Protein AF-A0A926H0R9-F1 (afdb_monomer)

Solvent-accessible surface area (backbone atoms only — not comparable to full-atom values): 8077 Å² total; per-residue (Å²): 87,45,56,57,83,45,31,26,86,62,69,75,45,64,65,56,35,30,37,60,72,101,49,83,38,81,50,72,67,49,58,59,34,52,17,66,52,73,52,69,98,63,92,83,74,72,70,84,86,79,81,91,65,64,63,45,54,41,79,36,50,56,42,78,32,45,30,25,45,71,46,99,51,63,39,49,42,83,59,31,31,37,27,66,88,84,55,78,30,46,49,70,54,28,34,75,69,56,45,30,53,87,63,31,33,33,73,50,99,94,44,78,42,83,50,81,62,52,40,44,53,94,42,42,32,40,38,38,21,71,40,62,66,34,28,44,36,42,57,63,127

Sequence (141 aa):
MSPSRIFADDFGYVPNVYRFALGYQSTSELASGEGYWVEFPVDGFADIYGANIAVASKELSAGWNLIGNPFDVDLPVNLITFSDGIVTKTYSEAVVAGWIGPDLFGYQPSGYISESSALAVWNGYWLESFSAGITIEYVRP

Mean predicted aligned error: 3.15 Å

Nearest PDB structures (foldseek):
  3mgu-assembly1_A-2  TM=2.121E-01  e=7.025E+00  Saccharomyces cerevisiae

pLDDT: mean 94.48, std 4.02, range [80.75, 98.62]

Secondary structure (DSSP, 8-state):
--THHHHHHHHSSPPEEEEESSSEEE-S---TTB--EEE-SS-----------SEEEEEEPSEEEEEE--SSS-EEGGG-EEE-SS-EEEHHHHHHTTSEEEEEEEEETTEEEEE-SEE-TT-EEEEEESSTTEEEEEE--

Radius of gyration: 15.24 Å; Cα contacts (8 Å, |Δi|>4): 304; chains: 1; bounding box: 40×28×40 Å

Foldseek 3Di:
DFQCVWPCVFPVDRWFKWFDDVHTDTDRDDFAFAAIDTDDPDDDDIDDDDDADFKGKDWDDAFKGKTAHRGPAWAFQQQKWKDLPPDIGGLVVCCVVQQWPNFKWWADPVGIDTDHTTRGHPTIIMIHGNHGSMMIMGGDD

Structure (mmCIF, N/CA/C/O backbone):
data_AF-A0A926H0R9-F1
#
_entry.id   AF-A0A926H0R9-F1
#
loop_
_atom_site.group_PDB
_atom_site.id
_atom_site.type_symbol
_atom_site.label_atom_id
_atom_site.label_alt_id
_atom_site.label_comp_id
_atom_site.label_asym_id
_atom_site.label_entity_id
_atom_site.label_seq_id
_atom_site.pdbx_PDB_ins_code
_atom_site.Cartn_x
_atom_site.Cartn_y
_atom_site.Cartn_z
_atom_site.occupancy
_atom_site.B_iso_or_equiv
_atom_site.auth_seq_id
_atom_site.auth_comp_id
_atom_site.auth_asym_id
_atom_site.auth_atom_id
_atom_site.pdbx_PDB_model_num
ATOM 1 N N . MET A 1 1 ? -1.946 -9.952 -11.031 1.00 86.25 1 MET A N 1
ATOM 2 C CA . MET A 1 1 ? -1.122 -9.775 -12.256 1.00 86.25 1 MET A CA 1
ATOM 3 C C . MET A 1 1 ? 0.240 -10.421 -12.017 1.00 86.25 1 MET A C 1
ATOM 5 O O . MET A 1 1 ? 0.636 -10.461 -10.866 1.00 86.25 1 MET A O 1
ATOM 9 N N . SER A 1 2 ? 0.942 -10.971 -13.013 1.00 91.06 2 SER A N 1
ATOM 10 C CA . SER A 1 2 ? 2.294 -11.522 -12.786 1.00 91.06 2 SER A CA 1
ATOM 11 C C . SER A 1 2 ? 3.375 -10.466 -13.062 1.00 91.06 2 SER A C 1
ATOM 13 O O . SER A 1 2 ? 3.204 -9.699 -14.011 1.00 91.06 2 SER A O 1
ATOM 15 N N . PRO A 1 3 ? 4.508 -10.445 -12.329 1.00 90.62 3 PRO A N 1
ATOM 16 C CA . PRO A 1 3 ? 5.639 -9.559 -12.626 1.00 90.62 3 PRO A CA 1
ATOM 17 C C . PRO A 1 3 ? 6.157 -9.694 -14.063 1.00 90.62 3 PRO A C 1
ATOM 19 O O . PRO A 1 3 ? 6.538 -8.713 -14.689 1.00 90.62 3 PRO A O 1
ATOM 22 N N . SER A 1 4 ? 6.101 -10.901 -14.635 1.00 90.00 4 SER A N 1
ATOM 23 C CA . SER A 1 4 ? 6.501 -11.142 -16.026 1.00 90.00 4 SER A CA 1
ATOM 24 C C . SER A 1 4 ? 5.683 -10.365 -17.056 1.00 90.00 4 SER A C 1
ATOM 26 O O . SER A 1 4 ? 6.191 -10.080 -18.129 1.00 90.00 4 SER A O 1
ATOM 28 N N . ARG A 1 5 ? 4.427 -10.019 -16.751 1.00 87.50 5 ARG A N 1
ATOM 29 C CA . ARG A 1 5 ? 3.576 -9.224 -17.646 1.00 87.50 5 ARG A CA 1
ATOM 30 C C . ARG A 1 5 ? 3.865 -7.726 -17.596 1.00 87.50 5 ARG A C 1
ATOM 32 O O . ARG A 1 5 ? 3.261 -7.004 -18.376 1.00 87.50 5 ARG A O 1
ATOM 39 N N . ILE A 1 6 ? 4.678 -7.298 -16.636 1.00 86.56 6 ILE A N 1
ATOM 40 C CA . ILE A 1 6 ? 5.002 -5.896 -16.389 1.00 86.56 6 ILE A CA 1
ATOM 41 C C . ILE A 1 6 ? 6.445 -5.591 -16.782 1.00 86.56 6 ILE A C 1
ATOM 43 O O . ILE A 1 6 ? 6.712 -4.520 -17.287 1.00 86.56 6 ILE A O 1
ATOM 47 N N . PHE A 1 7 ? 7.378 -6.497 -16.478 1.00 90.00 7 PHE A N 1
ATOM 48 C CA . PHE A 1 7 ? 8.806 -6.184 -16.562 1.00 90.00 7 PHE A CA 1
ATOM 49 C C . PHE A 1 7 ? 9.545 -6.942 -17.671 1.00 90.00 7 PHE A C 1
ATOM 51 O O . PHE A 1 7 ? 10.654 -6.561 -18.036 1.00 90.00 7 PHE A O 1
ATOM 58 N N . ALA A 1 8 ? 9.004 -8.061 -18.168 1.00 88.62 8 ALA A N 1
ATOM 59 C CA . ALA A 1 8 ? 9.782 -8.950 -19.035 1.00 88.62 8 ALA A CA 1
ATOM 60 C C . ALA A 1 8 ? 9.991 -8.392 -20.448 1.00 88.62 8 ALA A C 1
ATOM 62 O O . ALA A 1 8 ? 11.008 -8.695 -21.070 1.00 88.62 8 ALA A O 1
ATOM 63 N N . ASP A 1 9 ? 9.038 -7.616 -20.956 1.00 88.94 9 ASP A N 1
ATOM 64 C CA . ASP A 1 9 ? 9.123 -6.915 -22.236 1.00 88.94 9 ASP A CA 1
ATOM 65 C C . ASP A 1 9 ? 10.109 -5.744 -22.198 1.00 88.94 9 ASP A C 1
ATOM 67 O O . ASP A 1 9 ? 10.831 -5.547 -23.175 1.00 88.94 9 ASP A O 1
ATOM 71 N N . ASP A 1 10 ? 10.215 -5.055 -21.062 1.00 89.56 10 ASP A N 1
ATOM 72 C CA . ASP A 1 10 ? 11.127 -3.919 -20.894 1.00 89.56 10 ASP A CA 1
ATOM 73 C C . ASP A 1 10 ? 12.574 -4.343 -20.604 1.00 89.56 10 ASP A C 1
ATOM 75 O O . ASP A 1 10 ? 13.526 -3.828 -21.195 1.00 89.56 10 ASP A O 1
ATOM 79 N N . PHE A 1 11 ? 12.766 -5.315 -19.707 1.00 88.94 11 PHE A N 1
ATOM 80 C CA . PHE A 1 11 ? 14.097 -5.700 -19.224 1.00 88.94 11 PHE A CA 1
ATOM 81 C C . PHE A 1 11 ? 14.665 -6.963 -19.883 1.00 88.94 11 PHE A C 1
ATOM 83 O O . PHE A 1 11 ? 15.847 -7.272 -19.715 1.00 88.94 11 PHE A O 1
ATOM 90 N N . GLY A 1 12 ? 13.844 -7.739 -20.596 1.00 89.19 12 GLY A N 1
ATOM 91 C CA . GLY A 1 12 ? 14.234 -9.048 -21.132 1.00 89.19 12 GLY A CA 1
ATOM 92 C C . GLY A 1 12 ? 14.396 -10.146 -20.068 1.00 89.19 12 GLY A C 1
ATOM 93 O O . GLY A 1 12 ? 14.823 -11.256 -20.390 1.00 89.19 12 GLY A O 1
ATOM 94 N N . TYR A 1 13 ? 14.060 -9.862 -18.805 1.00 90.75 13 TYR A N 1
ATOM 95 C CA . TYR A 1 13 ? 14.000 -10.815 -17.693 1.00 90.75 13 TYR A CA 1
ATOM 96 C C . TYR A 1 13 ? 12.919 -10.399 -16.684 1.00 90.75 13 TYR A C 1
ATOM 98 O O . TYR A 1 13 ? 12.392 -9.292 -16.734 1.00 90.75 13 TYR A O 1
ATOM 106 N N . VAL A 1 14 ? 12.579 -11.298 -15.756 1.00 91.25 14 VAL A N 1
ATOM 107 C CA . VAL A 1 14 ? 11.630 -11.010 -14.670 1.00 91.25 14 VAL A CA 1
ATOM 108 C C . VAL A 1 14 ? 12.422 -10.672 -13.403 1.00 91.25 14 VAL A C 1
ATOM 110 O O . VAL A 1 14 ? 13.194 -11.527 -12.964 1.00 91.25 14 VAL A O 1
ATOM 113 N N . PRO A 1 15 ? 12.271 -9.471 -12.815 1.00 92.31 15 PRO A N 1
ATOM 114 C CA . PRO A 1 15 ? 12.966 -9.109 -11.585 1.00 92.31 15 PRO A CA 1
ATOM 115 C C . PRO A 1 15 ? 12.446 -9.925 -10.398 1.00 92.31 15 PRO A C 1
ATOM 117 O O . PRO A 1 15 ? 11.325 -10.448 -10.416 1.00 92.31 15 PRO A O 1
ATOM 120 N N . ASN A 1 16 ? 13.251 -10.004 -9.337 1.00 93.50 16 ASN A N 1
ATOM 121 C CA . ASN A 1 16 ? 12.793 -10.603 -8.090 1.00 93.50 16 ASN A CA 1
ATOM 122 C C . ASN A 1 16 ? 11.806 -9.647 -7.417 1.00 93.50 16 ASN A C 1
ATOM 124 O O . ASN A 1 16 ? 12.115 -8.476 -7.193 1.00 93.50 16 ASN A O 1
ATOM 128 N N . VAL A 1 17 ? 10.629 -10.161 -7.069 1.00 96.00 17 VAL A N 1
ATOM 129 C CA . VAL A 1 17 ? 9.583 -9.407 -6.377 1.00 96.00 17 VAL A CA 1
ATOM 130 C C . VAL A 1 17 ? 9.328 -10.036 -5.019 1.00 96.00 17 VAL A C 1
ATOM 132 O O . VAL A 1 17 ? 9.155 -11.254 -4.910 1.00 96.00 17 VAL A O 1
ATOM 135 N N . TYR A 1 18 ? 9.260 -9.193 -3.994 1.00 97.25 18 TYR A N 1
ATOM 1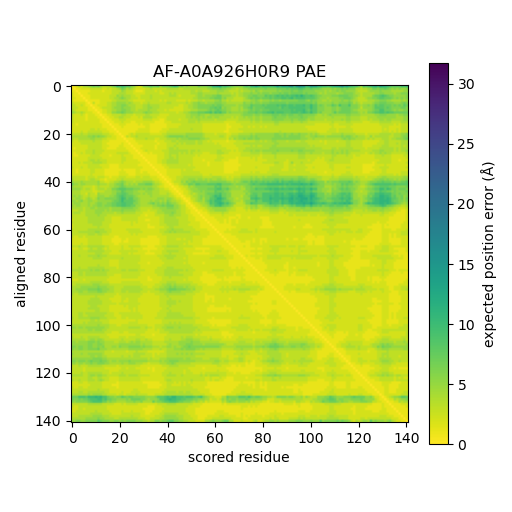36 C CA . TYR A 1 18 ? 9.034 -9.599 -2.618 1.00 97.25 18 TYR A CA 1
ATOM 137 C C . TYR A 1 18 ? 7.833 -8.864 -2.031 1.00 97.25 18 TYR A C 1
ATOM 139 O O . TYR A 1 18 ? 7.784 -7.635 -2.018 1.00 97.25 18 TYR A O 1
ATOM 147 N N . ARG A 1 19 ? 6.879 -9.630 -1.501 1.00 96.62 19 ARG A N 1
ATOM 148 C CA . ARG A 1 19 ? 5.809 -9.116 -0.634 1.00 96.62 19 ARG A CA 1
ATOM 149 C C . ARG A 1 19 ? 6.223 -9.232 0.827 1.00 96.62 19 ARG A C 1
ATOM 151 O O . ARG A 1 19 ? 7.118 -10.020 1.153 1.00 96.62 19 ARG A O 1
ATOM 158 N N . PHE A 1 20 ? 5.526 -8.530 1.713 1.00 96.31 20 PHE A N 1
ATOM 159 C CA . PHE A 1 20 ? 5.689 -8.724 3.149 1.00 96.31 20 PHE A CA 1
ATOM 160 C C . PHE A 1 20 ? 4.506 -9.478 3.758 1.00 96.31 20 PHE A C 1
ATOM 162 O O . PHE A 1 20 ? 3.377 -9.006 3.734 1.00 96.31 20 PHE A O 1
ATOM 169 N N . ALA A 1 21 ? 4.780 -10.641 4.345 1.00 92.44 21 ALA A N 1
ATOM 170 C CA . ALA A 1 21 ? 3.806 -11.440 5.082 1.00 92.44 21 ALA A CA 1
ATOM 171 C C . ALA A 1 21 ? 4.522 -12.145 6.242 1.00 92.44 21 ALA A C 1
ATOM 173 O O . ALA A 1 21 ? 5.006 -13.269 6.093 1.00 92.44 21 ALA A O 1
ATOM 174 N N . LEU A 1 22 ? 4.638 -11.447 7.381 1.00 88.62 22 LEU A N 1
ATOM 175 C CA . LEU A 1 22 ? 5.459 -11.861 8.533 1.00 88.62 22 LEU A CA 1
ATOM 176 C C . LEU A 1 22 ? 6.937 -12.093 8.160 1.00 88.62 22 LEU A C 1
ATOM 178 O O . LEU A 1 22 ? 7.594 -13.004 8.661 1.00 88.62 22 LEU A O 1
ATOM 182 N N . GLY A 1 23 ? 7.447 -11.267 7.246 1.00 93.31 23 GLY A N 1
ATOM 183 C CA . GLY A 1 23 ? 8.757 -11.415 6.619 1.00 93.31 23 GLY A CA 1
ATOM 184 C C . GLY A 1 23 ? 8.673 -11.282 5.101 1.00 93.31 23 GLY A C 1
ATOM 185 O O . GLY A 1 23 ? 7.587 -11.319 4.517 1.00 93.31 23 GLY A O 1
ATOM 186 N N . TYR A 1 24 ? 9.826 -11.116 4.455 1.00 96.31 24 TYR A N 1
ATOM 187 C CA . TYR A 1 24 ? 9.884 -11.033 2.999 1.00 96.31 24 TYR A CA 1
ATOM 188 C C . TYR A 1 24 ? 9.710 -12.405 2.365 1.00 96.31 24 TYR A C 1
ATOM 190 O O . TYR A 1 24 ? 10.409 -13.360 2.700 1.00 96.31 24 TYR A O 1
ATOM 198 N N . GLN A 1 25 ? 8.775 -12.481 1.426 1.00 96.56 25 GLN A N 1
ATOM 199 C CA . GLN A 1 25 ? 8.494 -13.682 0.656 1.00 96.56 25 GLN A CA 1
ATOM 200 C C . GLN A 1 25 ? 8.563 -13.345 -0.824 1.00 96.56 25 GLN A C 1
ATOM 202 O O . GLN A 1 25 ? 7.931 -12.384 -1.267 1.00 96.56 25 GLN A O 1
ATOM 207 N N . SER A 1 26 ? 9.297 -14.155 -1.589 1.00 96.38 26 SER A N 1
ATOM 208 C CA . SER A 1 26 ? 9.244 -14.066 -3.047 1.00 96.38 26 SER A CA 1
ATOM 209 C C . SER A 1 26 ? 7.821 -14.351 -3.527 1.00 96.38 26 SER A C 1
ATOM 211 O O . SER A 1 26 ? 7.137 -15.229 -2.994 1.00 96.38 26 SER A O 1
ATOM 213 N N . THR A 1 27 ? 7.367 -13.593 -4.517 1.00 95.75 27 THR A N 1
ATOM 214 C CA . THR A 1 27 ? 6.039 -13.739 -5.110 1.00 95.75 27 THR A CA 1
ATOM 215 C C . THR A 1 27 ? 6.118 -13.630 -6.625 1.00 95.75 27 THR A C 1
ATOM 217 O O . THR A 1 27 ? 6.914 -12.875 -7.177 1.00 95.75 27 THR A O 1
ATOM 220 N N . SER A 1 28 ? 5.258 -14.384 -7.304 1.00 93.81 28 SER A N 1
ATOM 221 C CA . SER A 1 28 ? 5.025 -14.272 -8.750 1.00 93.81 28 SER A CA 1
ATOM 222 C C . SER A 1 28 ? 3.669 -13.630 -9.062 1.00 93.81 28 SER A C 1
ATOM 224 O O .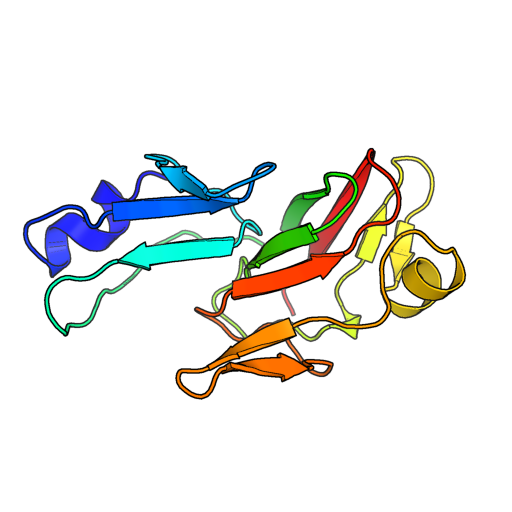 SER A 1 28 ? 3.229 -13.613 -10.212 1.00 93.81 28 SER A O 1
ATOM 226 N N . GLU A 1 29 ? 3.027 -13.062 -8.040 1.00 93.12 29 GLU A N 1
ATOM 227 C CA . GLU A 1 29 ? 1.718 -12.428 -8.114 1.00 93.12 29 GLU A CA 1
ATOM 228 C C . GLU A 1 29 ? 1.739 -11.037 -7.480 1.00 93.12 29 GLU A C 1
ATOM 230 O O . GLU A 1 29 ? 2.289 -10.823 -6.395 1.00 93.12 29 GLU A O 1
ATOM 235 N N . LEU A 1 30 ? 1.094 -10.115 -8.187 1.00 92.25 30 LEU A N 1
ATOM 236 C CA . LEU A 1 30 ? 0.87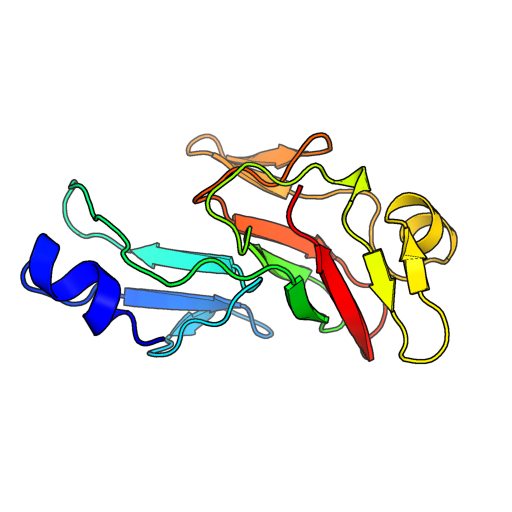0 -8.722 -7.840 1.00 92.25 30 LEU A CA 1
ATOM 237 C C . LEU A 1 30 ? -0.631 -8.478 -7.670 1.00 92.25 30 LEU A C 1
ATOM 239 O O . LEU A 1 30 ? -1.424 -8.825 -8.559 1.00 92.25 30 LEU A O 1
ATOM 243 N N . ALA A 1 31 ? -1.001 -7.865 -6.555 1.00 93.44 31 ALA A N 1
ATOM 244 C CA . ALA A 1 31 ? -2.353 -7.501 -6.170 1.00 93.44 31 ALA A CA 1
ATO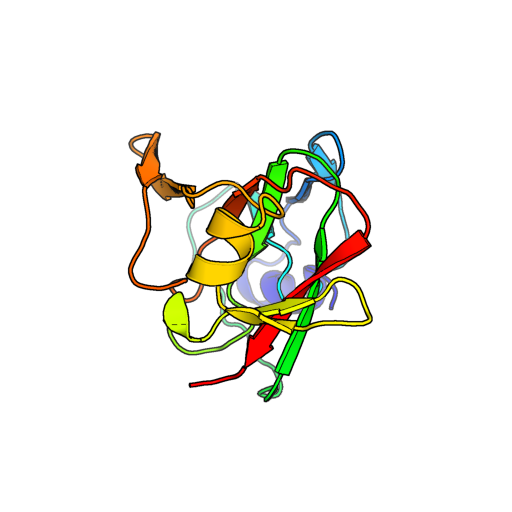M 245 C C . ALA A 1 31 ? -2.445 -5.980 -5.988 1.00 93.44 31 ALA A C 1
ATOM 247 O O . ALA A 1 31 ? -1.506 -5.341 -5.519 1.00 93.44 31 ALA A O 1
ATOM 248 N N . SER A 1 32 ? -3.577 -5.395 -6.376 1.00 93.38 32 SER A N 1
ATOM 249 C CA . SER A 1 32 ? -3.828 -3.964 -6.193 1.00 93.38 32 SER A CA 1
ATOM 250 C C . SER A 1 32 ? -3.843 -3.606 -4.704 1.00 93.38 32 SER A C 1
ATOM 252 O O . SER A 1 32 ? -4.467 -4.305 -3.913 1.00 93.38 32 SER A O 1
ATOM 254 N N . GLY A 1 33 ? -3.172 -2.515 -4.329 1.00 95.06 33 GLY A N 1
ATOM 255 C CA . GLY A 1 33 ? -3.096 -2.034 -2.943 1.00 95.06 33 GLY A CA 1
ATOM 256 C C . GLY A 1 33 ? -2.017 -2.714 -2.088 1.00 95.06 33 GLY A C 1
ATOM 257 O O . GLY A 1 33 ? -1.667 -2.208 -1.024 1.00 95.06 33 GLY A O 1
ATOM 258 N N . GLU A 1 34 ? -1.437 -3.823 -2.550 1.00 96.38 34 GLU A N 1
ATOM 259 C CA . GLU A 1 34 ? -0.259 -4.433 -1.928 1.00 96.38 34 GLU A CA 1
ATOM 260 C C . GLU A 1 34 ? 1.007 -3.669 -2.342 1.00 96.38 34 GLU A C 1
ATOM 262 O O . GLU A 1 34 ? 1.161 -3.280 -3.502 1.00 96.38 34 GLU A O 1
ATOM 267 N N . GLY A 1 35 ? 1.918 -3.455 -1.393 1.00 96.81 35 GLY A N 1
ATOM 268 C CA . GLY A 1 35 ? 3.238 -2.912 -1.687 1.00 96.81 35 GLY A CA 1
ATOM 269 C C . GLY A 1 35 ? 4.266 -4.027 -1.878 1.00 96.81 35 GLY A C 1
ATOM 270 O O . GLY A 1 35 ? 4.194 -5.084 -1.247 1.00 96.81 35 GLY A O 1
ATOM 271 N N . TYR A 1 36 ? 5.253 -3.783 -2.736 1.00 96.44 36 TYR A N 1
ATOM 272 C CA . TYR A 1 36 ? 6.276 -4.765 -3.087 1.00 96.44 36 TYR A CA 1
ATOM 273 C C . TYR A 1 36 ? 7.662 -4.137 -3.081 1.00 96.44 36 TYR A C 1
ATOM 275 O O . TYR A 1 36 ? 7.836 -2.994 -3.498 1.00 96.44 36 TYR A O 1
ATOM 283 N N . TRP A 1 37 ? 8.658 -4.925 -2.689 1.00 95.81 37 TRP A N 1
ATOM 284 C CA . TRP A 1 37 ? 10.044 -4.643 -3.040 1.00 95.81 37 TRP A CA 1
ATOM 285 C C . TRP A 1 37 ? 10.376 -5.345 -4.343 1.00 95.81 37 TRP A C 1
ATOM 287 O O . TRP A 1 37 ? 10.137 -6.547 -4.480 1.00 95.81 37 TRP A O 1
ATOM 297 N N . VAL A 1 38 ? 10.939 -4.598 -5.284 1.00 93.94 38 VAL A N 1
ATOM 298 C CA . VAL A 1 38 ? 11.387 -5.126 -6.570 1.00 93.94 38 VAL A CA 1
ATOM 299 C C . VAL A 1 38 ? 12.879 -4.871 -6.689 1.00 93.94 38 VAL A C 1
ATOM 301 O O . VAL A 1 38 ? 13.341 -3.744 -6.525 1.00 93.94 38 VAL A O 1
ATOM 304 N N . GLU A 1 39 ? 13.634 -5.936 -6.923 1.00 92.25 39 GLU A N 1
ATOM 305 C CA . GLU A 1 39 ? 15.085 -5.883 -7.055 1.00 92.25 39 GLU A CA 1
ATOM 306 C C . GLU A 1 39 ? 15.467 -5.882 -8.536 1.00 92.25 39 GLU A C 1
ATOM 308 O O . GLU A 1 39 ? 15.195 -6.846 -9.259 1.00 92.25 39 GLU A O 1
ATOM 313 N N . PHE A 1 40 ? 16.136 -4.810 -8.964 1.00 89.94 40 PHE A N 1
ATOM 314 C CA . PHE A 1 40 ? 16.683 -4.680 -10.309 1.00 89.94 40 PHE A CA 1
ATOM 315 C C . PHE A 1 40 ? 18.219 -4.760 -10.266 1.00 89.94 40 PHE A C 1
ATOM 317 O O . PHE A 1 40 ? 18.843 -3.967 -9.562 1.00 89.94 40 PHE A O 1
ATOM 324 N N . PRO A 1 41 ? 18.860 -5.684 -11.008 1.00 88.00 41 PRO A N 1
ATOM 325 C CA . PRO A 1 41 ? 20.321 -5.749 -11.125 1.00 88.00 41 PRO A CA 1
ATOM 326 C C . PRO A 1 41 ? 20.932 -4.614 -11.959 1.00 88.00 41 PRO A C 1
ATOM 328 O O . PRO A 1 41 ? 22.147 -4.419 -11.920 1.00 88.00 41 PRO A O 1
ATOM 331 N N . VAL A 1 42 ? 20.120 -3.910 -12.751 1.00 88.12 42 VAL A N 1
ATOM 332 C CA . VAL A 1 42 ? 20.541 -2.808 -13.622 1.00 88.12 42 VAL A CA 1
ATOM 333 C C . VAL A 1 42 ? 19.491 -1.706 -13.606 1.00 88.12 42 VAL A C 1
ATOM 335 O O . VAL A 1 42 ? 18.296 -1.997 -13.539 1.00 88.12 42 VAL A O 1
ATOM 338 N N . ASP A 1 43 ? 19.938 -0.457 -13.705 1.00 88.94 43 ASP A N 1
ATOM 339 C CA . ASP A 1 43 ? 19.040 0.682 -13.880 1.00 88.94 43 ASP A CA 1
ATOM 340 C C . ASP A 1 43 ? 18.265 0.551 -15.198 1.00 88.94 43 ASP A C 1
ATOM 342 O O . ASP A 1 43 ? 18.797 0.096 -16.216 1.00 88.94 43 ASP A O 1
ATOM 346 N N . GLY A 1 44 ? 17.011 0.993 -15.195 1.00 87.06 44 GLY A N 1
ATOM 347 C CA . GLY A 1 44 ? 16.182 1.020 -16.390 1.00 87.06 44 GLY A CA 1
ATOM 348 C C . GLY A 1 44 ? 14.821 1.646 -16.137 1.00 87.06 44 GLY A C 1
ATOM 349 O O . GLY A 1 44 ? 14.545 2.172 -15.059 1.00 87.06 44 GLY A O 1
ATOM 350 N N . PHE A 1 45 ? 13.983 1.583 -17.161 1.00 86.94 45 PHE A N 1
ATOM 351 C CA . PHE A 1 45 ? 12.614 2.076 -17.139 1.00 86.94 45 PHE A CA 1
ATOM 352 C C . PHE A 1 45 ? 11.687 0.903 -17.431 1.00 86.94 45 PHE A C 1
ATOM 354 O O . PHE A 1 45 ? 12.029 0.056 -18.253 1.00 86.94 45 PHE A O 1
ATOM 361 N N . ALA A 1 46 ? 10.546 0.868 -16.752 1.00 85.12 46 ALA A N 1
ATOM 362 C CA . ALA A 1 46 ? 9.452 -0.025 -17.090 1.00 85.12 46 ALA A CA 1
ATOM 363 C C . ALA A 1 46 ? 8.168 0.769 -17.263 1.00 85.12 46 ALA A C 1
ATOM 365 O O . ALA A 1 46 ? 7.898 1.690 -16.485 1.00 85.12 46 ALA A O 1
ATOM 366 N N . ASP A 1 47 ? 7.372 0.359 -18.240 1.00 84.12 47 ASP A N 1
ATOM 367 C CA . ASP A 1 47 ? 6.048 0.898 -18.485 1.00 84.12 47 ASP A CA 1
ATOM 36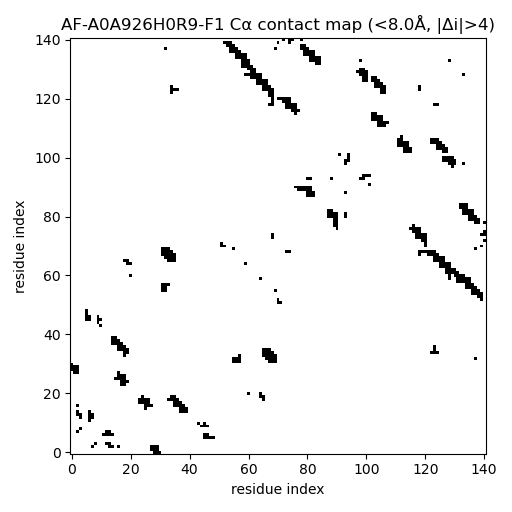8 C C . ASP A 1 47 ? 5.000 -0.118 -18.013 1.00 84.12 47 ASP A C 1
ATOM 370 O O . ASP A 1 47 ? 5.036 -1.296 -18.357 1.00 84.12 47 ASP A O 1
ATOM 374 N N . ILE A 1 48 ? 4.007 0.327 -17.237 1.00 80.75 48 ILE A N 1
ATOM 375 C CA . ILE A 1 48 ? 2.850 -0.514 -16.904 1.00 80.75 48 ILE A CA 1
ATOM 376 C C . ILE A 1 48 ? 1.657 -0.111 -17.752 1.00 80.75 48 ILE A C 1
ATOM 378 O O . ILE A 1 48 ? 1.187 1.025 -17.706 1.00 80.75 48 ILE A O 1
ATOM 382 N N . TYR A 1 49 ? 1.089 -1.107 -18.427 1.00 82.00 49 TYR A N 1
ATOM 383 C CA . TYR A 1 49 ? -0.206 -1.005 -19.081 1.00 82.00 49 TYR A CA 1
ATOM 384 C C . TYR A 1 49 ? -1.244 -1.812 -18.307 1.00 82.00 49 TYR A C 1
ATOM 386 O O . TYR A 1 49 ? -1.078 -3.001 -18.024 1.00 82.00 49 TYR A O 1
ATOM 394 N N . GLY A 1 50 ? -2.360 -1.167 -17.989 1.00 81.94 50 GLY A N 1
ATOM 395 C CA . GLY A 1 50 ? -3.445 -1.779 -17.241 1.00 81.94 50 GLY A CA 1
ATOM 396 C C . GLY A 1 50 ? -4.779 -1.110 -17.520 1.00 81.94 50 GLY A C 1
ATOM 397 O O . GLY A 1 50 ? -4.860 -0.085 -18.195 1.00 81.94 50 GLY A O 1
ATOM 398 N N . ALA A 1 51 ? -5.844 -1.717 -17.004 1.00 87.62 51 ALA A N 1
ATOM 399 C CA . ALA A 1 51 ? -7.137 -1.059 -16.944 1.00 87.62 51 ALA A CA 1
ATOM 400 C C . ALA A 1 51 ? -7.216 -0.243 -15.654 1.00 87.62 51 ALA A C 1
ATOM 402 O O . ALA A 1 51 ? -6.880 -0.747 -14.581 1.00 87.62 51 ALA A O 1
ATOM 403 N N . ASN A 1 52 ? -7.710 0.987 -15.762 1.00 90.69 52 ASN A N 1
ATOM 404 C CA . ASN A 1 52 ? -7.994 1.801 -14.591 1.00 90.69 52 ASN A CA 1
ATOM 405 C C . ASN A 1 52 ? -9.084 1.138 -13.748 1.00 90.69 52 ASN A C 1
ATOM 407 O O . ASN A 1 52 ? -10.124 0.722 -14.265 1.00 90.69 52 ASN A O 1
ATOM 411 N N . ILE A 1 53 ? -8.846 1.072 -12.442 1.00 93.56 53 ILE A N 1
ATOM 412 C CA . ILE A 1 53 ? -9.813 0.606 -11.451 1.00 93.56 53 ILE A CA 1
ATOM 413 C C . ILE A 1 53 ? -10.309 1.795 -10.630 1.00 93.56 53 ILE A C 1
ATOM 415 O O . ILE A 1 53 ? -9.564 2.736 -10.373 1.00 93.56 53 ILE A O 1
ATOM 419 N N . ALA A 1 54 ? -11.585 1.768 -10.245 1.00 96.12 54 ALA A N 1
ATOM 420 C CA . ALA A 1 54 ? -12.186 2.830 -9.433 1.00 96.12 54 ALA A CA 1
ATOM 421 C C . ALA A 1 54 ? -11.973 2.610 -7.929 1.00 96.12 54 ALA A C 1
ATOM 423 O O . ALA A 1 54 ? -11.926 3.570 -7.163 1.00 96.12 54 ALA A O 1
ATOM 424 N N . VAL A 1 55 ? -11.860 1.346 -7.517 1.00 96.94 55 VAL A N 1
ATOM 425 C CA . VAL A 1 55 ? -11.701 0.932 -6.123 1.00 96.94 55 VAL A CA 1
ATOM 426 C C . VAL A 1 55 ? -10.735 -0.242 -6.026 1.00 96.94 55 VAL A C 1
ATOM 428 O O . VAL A 1 55 ? -10.633 -1.046 -6.956 1.00 96.94 55 VAL A O 1
ATOM 431 N N . ALA A 1 56 ? -10.058 -0.352 -4.891 1.00 97.31 56 ALA A N 1
ATOM 432 C CA . ALA A 1 56 ? -9.262 -1.510 -4.508 1.00 97.31 56 ALA A CA 1
ATOM 433 C C . ALA A 1 56 ? -9.369 -1.715 -2.995 1.00 97.31 56 ALA A C 1
ATOM 435 O O . ALA A 1 56 ? -9.745 -0.797 -2.265 1.00 97.31 56 ALA A O 1
ATOM 436 N N . SER A 1 57 ? -9.000 -2.894 -2.509 1.00 97.50 57 SER A N 1
ATOM 437 C CA . SER A 1 57 ? -8.902 -3.148 -1.076 1.00 97.50 57 SER A CA 1
ATOM 438 C C . SER A 1 57 ? -7.870 -4.224 -0.768 1.00 97.50 57 SER A C 1
ATOM 440 O O . SER A 1 57 ? -7.518 -5.034 -1.629 1.00 97.50 57 SER A O 1
ATOM 442 N N . LYS A 1 58 ? -7.377 -4.215 0.471 1.00 96.25 58 LYS A N 1
ATOM 443 C CA . LYS A 1 58 ? -6.435 -5.205 0.993 1.00 96.25 58 LYS A CA 1
ATOM 444 C C . LYS A 1 58 ? -6.753 -5.495 2.456 1.00 96.25 58 LYS A C 1
ATOM 446 O O . LYS A 1 58 ? -6.933 -4.578 3.251 1.00 96.25 58 LYS A O 1
ATOM 451 N N . GLU A 1 59 ? -6.749 -6.767 2.836 1.00 97.00 59 GLU A N 1
ATOM 452 C CA . GLU A 1 59 ? -6.808 -7.146 4.248 1.00 97.00 59 GLU A CA 1
ATOM 453 C C . GLU A 1 59 ? -5.448 -6.905 4.925 1.00 97.00 59 GLU A C 1
ATOM 455 O O . GLU A 1 59 ? -4.380 -7.243 4.392 1.00 97.00 59 GLU A O 1
ATOM 460 N N . LEU A 1 60 ? -5.473 -6.282 6.099 1.00 97.12 60 LEU A N 1
ATOM 461 C CA . LEU A 1 60 ? -4.300 -6.029 6.919 1.00 97.12 60 LEU A CA 1
ATOM 462 C C . LEU A 1 60 ? -4.088 -7.180 7.903 1.00 97.12 60 LEU A C 1
ATOM 464 O O . LEU A 1 60 ? -5.002 -7.644 8.586 1.00 97.12 60 LEU A O 1
ATOM 468 N N . SER A 1 61 ? -2.838 -7.620 7.999 1.00 95.44 61 SER A N 1
ATOM 469 C CA . SER A 1 61 ? -2.385 -8.474 9.094 1.00 95.44 61 SER A CA 1
ATOM 470 C C . SER A 1 61 ? -2.119 -7.625 10.335 1.00 95.44 61 SER A C 1
ATOM 472 O O . SER A 1 61 ? -1.738 -6.463 10.215 1.00 95.44 61 SER A O 1
ATOM 474 N N . ALA A 1 62 ? -2.248 -8.208 11.527 1.00 95.88 62 ALA A N 1
ATOM 475 C CA . ALA A 1 62 ? -1.767 -7.547 12.738 1.00 95.88 62 ALA A CA 1
ATOM 476 C C . ALA A 1 62 ? -0.248 -7.288 12.641 1.00 95.88 62 ALA A C 1
ATOM 478 O O . ALA A 1 62 ? 0.513 -8.161 12.213 1.00 95.88 62 ALA A O 1
ATOM 479 N N . GLY A 1 63 ? 0.185 -6.100 13.056 1.00 96.88 63 GLY A N 1
ATOM 480 C CA . GLY A 1 63 ? 1.542 -5.588 12.892 1.00 96.88 63 GLY A CA 1
ATOM 481 C C . GLY A 1 63 ? 1.738 -4.824 11.580 1.00 96.88 63 GLY A C 1
ATOM 482 O O . GLY A 1 63 ? 0.820 -4.200 11.047 1.00 96.88 63 GLY A O 1
ATOM 483 N N . TRP A 1 64 ? 2.968 -4.846 11.068 1.00 97.25 64 TRP A N 1
ATOM 484 C CA . TRP A 1 64 ? 3.358 -4.094 9.876 1.00 97.25 64 TRP A CA 1
ATOM 485 C C . TRP A 1 64 ? 2.835 -4.714 8.581 1.00 97.25 64 TRP A C 1
ATOM 487 O O . TRP A 1 64 ? 2.963 -5.915 8.346 1.00 97.25 64 TRP A O 1
ATOM 497 N N . ASN A 1 65 ? 2.307 -3.862 7.707 1.00 97.62 65 ASN A N 1
ATOM 498 C CA . ASN A 1 65 ? 1.848 -4.200 6.368 1.00 97.62 65 ASN A CA 1
ATOM 499 C C . ASN A 1 65 ? 2.554 -3.310 5.351 1.00 97.62 65 ASN A C 1
ATOM 501 O O . ASN A 1 65 ? 2.624 -2.096 5.546 1.00 97.62 65 ASN A O 1
ATOM 505 N N . LEU A 1 66 ? 3.027 -3.909 4.258 1.00 98.00 66 LEU A N 1
ATOM 506 C CA . LEU A 1 66 ? 3.527 -3.165 3.110 1.00 98.00 66 LEU A CA 1
ATOM 507 C C . LEU A 1 66 ? 2.358 -2.932 2.145 1.00 98.00 66 LEU A C 1
ATOM 509 O O . LEU A 1 66 ? 1.799 -3.874 1.588 1.00 98.00 66 LEU A O 1
ATOM 513 N N . ILE A 1 67 ? 1.955 -1.678 1.987 1.00 97.94 67 ILE A N 1
ATOM 514 C CA . ILE A 1 67 ? 0.855 -1.257 1.117 1.00 97.94 67 ILE A CA 1
ATOM 515 C C . ILE A 1 67 ? 1.389 -0.425 -0.051 1.00 97.94 67 ILE A C 1
ATOM 517 O O . ILE A 1 67 ? 2.489 0.121 0.019 1.00 97.94 67 ILE A O 1
ATOM 521 N N . GLY A 1 68 ? 0.618 -0.324 -1.128 1.00 96.75 68 GLY A N 1
ATOM 522 C CA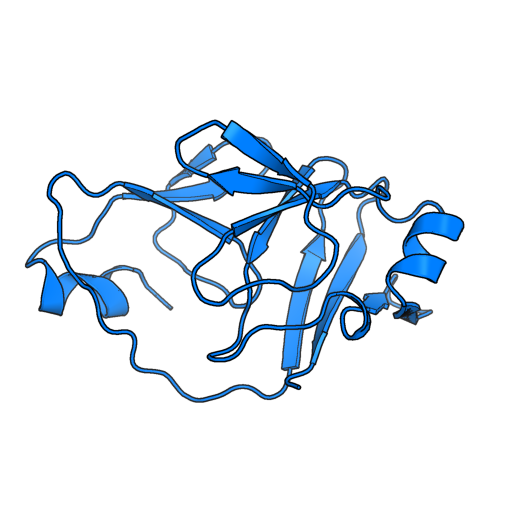 . GLY A 1 68 ? 0.966 0.467 -2.310 1.00 96.75 68 GLY A CA 1
ATOM 523 C C . GLY A 1 68 ? -0.217 1.286 -2.813 1.00 96.75 68 GLY A C 1
ATOM 524 O O . GLY A 1 68 ? -1.364 1.014 -2.457 1.00 96.75 68 GLY A O 1
ATOM 525 N N . ASN A 1 69 ? 0.054 2.285 -3.655 1.00 96.25 69 ASN A N 1
ATOM 526 C CA . ASN A 1 69 ? -0.998 3.004 -4.371 1.00 96.25 69 ASN A CA 1
ATOM 527 C C . ASN A 1 69 ? -1.539 2.129 -5.526 1.00 96.25 69 ASN A C 1
ATOM 529 O O . ASN A 1 69 ? -0.765 1.759 -6.410 1.00 96.25 69 ASN A O 1
ATOM 533 N N . PRO A 1 70 ? -2.840 1.781 -5.552 1.00 95.06 70 PRO A N 1
ATOM 534 C CA . PRO A 1 70 ? -3.424 0.971 -6.622 1.00 95.06 70 PRO A CA 1
ATOM 535 C C . PRO A 1 70 ? -3.742 1.748 -7.914 1.00 95.06 70 PRO A C 1
ATOM 537 O O . PRO A 1 70 ? -4.235 1.135 -8.863 1.00 95.06 70 PRO A O 1
ATOM 540 N N . PHE A 1 71 ? -3.527 3.067 -7.952 1.00 95.25 71 PHE A N 1
ATOM 541 C CA . PHE A 1 71 ? -3.942 3.947 -9.047 1.00 95.25 71 PHE A CA 1
ATOM 542 C C . PHE A 1 71 ? -2.764 4.564 -9.811 1.00 95.25 71 PHE A C 1
ATOM 544 O O . PHE A 1 71 ? -1.631 4.602 -9.341 1.00 95.25 71 PHE A O 1
ATOM 551 N N . ASP A 1 72 ? -3.077 5.101 -10.991 1.00 93.56 72 ASP A N 1
ATOM 552 C CA . ASP A 1 72 ? -2.183 5.854 -11.878 1.00 93.56 72 ASP A CA 1
ATOM 553 C C . ASP A 1 72 ? -2.037 7.340 -11.492 1.00 93.56 72 ASP A C 1
ATOM 555 O O . ASP A 1 72 ? -1.469 8.135 -12.237 1.00 93.56 72 ASP A O 1
ATOM 559 N N . VAL A 1 73 ? -2.572 7.722 -10.332 1.00 95.25 73 VAL A N 1
ATOM 560 C CA . VAL A 1 73 ? -2.573 9.082 -9.786 1.00 95.25 73 VAL A CA 1
ATOM 561 C C . VAL A 1 73 ? -2.302 9.029 -8.287 1.00 95.25 73 VAL A C 1
ATOM 563 O O . VAL A 1 73 ? -2.691 8.064 -7.626 1.00 95.25 73 VAL A O 1
ATOM 566 N N . ASP A 1 74 ? -1.651 10.059 -7.747 1.00 97.69 74 ASP A N 1
ATOM 567 C CA . ASP A 1 74 ? -1.391 10.158 -6.309 1.00 97.69 74 ASP A CA 1
ATOM 568 C C . ASP A 1 74 ? -2.705 10.087 -5.525 1.00 97.69 74 ASP A C 1
ATOM 570 O O . ASP A 1 74 ? -3.673 10.773 -5.857 1.00 97.69 74 ASP A O 1
ATOM 574 N N . LEU A 1 75 ? -2.735 9.252 -4.485 1.00 97.94 75 LEU A N 1
ATOM 575 C CA . LEU A 1 75 ? -3.915 9.027 -3.657 1.00 97.94 75 LEU A CA 1
ATOM 576 C C . LEU A 1 75 ? -3.779 9.776 -2.327 1.00 97.94 75 LEU A C 1
ATOM 578 O O . LEU A 1 75 ? -3.014 9.331 -1.470 1.00 97.94 75 LEU A O 1
ATOM 582 N N . PRO A 1 76 ? -4.523 10.872 -2.102 1.00 98.00 76 PRO A N 1
ATOM 583 C CA . PRO A 1 76 ? -4.542 11.552 -0.814 1.00 98.00 76 PRO A CA 1
ATOM 584 C C . PRO A 1 76 ? -4.892 10.601 0.336 1.00 98.00 76 PRO A C 1
ATOM 586 O O . PRO A 1 76 ? -5.865 9.850 0.261 1.00 98.00 76 PRO A O 1
ATOM 589 N N . VAL A 1 77 ? -4.132 10.666 1.434 1.00 96.88 77 VAL A N 1
ATOM 590 C CA . VAL A 1 77 ? -4.322 9.782 2.602 1.00 96.88 77 VAL A CA 1
ATOM 591 C C . VAL A 1 77 ? -5.724 9.930 3.201 1.00 96.88 77 VAL A C 1
ATOM 593 O O . VAL A 1 77 ? -6.301 8.965 3.693 1.00 96.88 77 VAL A O 1
ATOM 596 N N . ASN A 1 78 ? -6.321 11.120 3.112 1.00 95.56 78 ASN A N 1
ATOM 597 C CA . ASN A 1 78 ? -7.670 11.383 3.615 1.00 95.56 78 ASN A CA 1
ATOM 598 C C . ASN A 1 78 ? -8.802 10.722 2.801 1.00 95.56 78 ASN A C 1
ATOM 600 O O . ASN A 1 78 ? -9.938 10.730 3.272 1.00 95.56 78 ASN A O 1
ATOM 604 N N . LEU A 1 79 ? -8.518 10.160 1.619 1.00 97.19 79 LEU A N 1
ATOM 605 C CA . LEU A 1 79 ? -9.471 9.357 0.843 1.00 97.19 79 LEU A CA 1
ATOM 606 C C . LEU A 1 79 ? -9.395 7.861 1.177 1.00 97.19 79 LEU A C 1
ATOM 608 O O . LEU A 1 79 ? -10.241 7.089 0.729 1.00 97.19 79 LEU A O 1
ATOM 612 N N . ILE A 1 80 ? -8.396 7.444 1.958 1.00 97.94 80 ILE A N 1
ATOM 613 C CA . ILE A 1 80 ? -8.243 6.061 2.402 1.00 97.94 80 ILE A CA 1
ATOM 614 C C . ILE A 1 80 ? -9.180 5.809 3.581 1.00 97.94 80 ILE A C 1
ATOM 616 O O . ILE A 1 80 ? -9.259 6.598 4.531 1.00 97.94 80 ILE A O 1
ATOM 620 N N . THR A 1 81 ? -9.870 4.674 3.528 1.00 98.62 81 THR A N 1
ATOM 621 C CA . THR A 1 81 ? -10.769 4.227 4.593 1.00 98.62 81 THR A CA 1
ATOM 622 C C . THR A 1 81 ? -10.405 2.824 5.064 1.00 98.62 81 THR A C 1
ATOM 624 O O . THR A 1 81 ? -9.646 2.107 4.413 1.00 98.62 81 THR A O 1
ATOM 627 N N . PHE A 1 82 ? -10.901 2.459 6.240 1.00 98.62 82 PHE A N 1
ATOM 628 C CA . PHE A 1 82 ? -10.644 1.183 6.893 1.00 98.62 82 PHE A CA 1
ATOM 629 C C . PHE A 1 82 ? -11.963 0.573 7.336 1.00 98.62 82 PHE A C 1
ATOM 631 O O . PHE A 1 82 ? -12.792 1.280 7.904 1.00 98.62 82 PHE A O 1
ATOM 638 N N . SER A 1 83 ? -12.146 -0.723 7.115 1.00 98.44 83 SER A N 1
ATOM 639 C CA . SER A 1 83 ? -13.366 -1.454 7.454 1.00 98.44 83 SER A CA 1
ATOM 640 C C . SER A 1 83 ? -13.045 -2.681 8.300 1.00 98.44 83 SER A C 1
ATOM 642 O O . SER A 1 83 ? -12.120 -3.423 7.979 1.00 98.44 83 SER A O 1
ATOM 644 N N . ASP A 1 84 ? -13.817 -2.919 9.360 1.00 97.44 84 ASP A N 1
ATOM 645 C CA . ASP A 1 84 ? -13.809 -4.182 10.122 1.00 97.44 84 ASP A CA 1
ATOM 646 C C . ASP A 1 84 ? -14.859 -5.189 9.599 1.00 97.44 84 ASP A C 1
ATOM 648 O O . ASP A 1 84 ? -15.153 -6.199 10.240 1.00 97.44 84 ASP A O 1
ATOM 652 N N . GLY A 1 85 ? -15.465 -4.896 8.441 1.00 96.56 85 GLY A N 1
ATOM 653 C CA . GLY A 1 85 ? -16.568 -5.656 7.851 1.00 96.56 85 GLY A CA 1
ATOM 654 C C . GLY A 1 85 ? -17.960 -5.235 8.336 1.00 96.56 85 GLY A C 1
ATOM 655 O O . GLY A 1 85 ? -18.957 -5.697 7.778 1.00 96.56 85 GLY A O 1
ATOM 656 N N . ILE A 1 86 ? -18.053 -4.354 9.338 1.00 96.38 86 ILE A N 1
ATOM 657 C CA . ILE A 1 86 ? -19.316 -3.824 9.875 1.00 96.38 86 ILE A CA 1
ATOM 658 C C . ILE A 1 86 ? -19.355 -2.299 9.748 1.00 96.38 86 ILE A C 1
ATOM 660 O O . ILE A 1 86 ? -20.365 -1.734 9.326 1.00 96.38 86 ILE A O 1
ATOM 664 N N . VAL A 1 87 ? -18.268 -1.629 10.125 1.00 97.81 87 VAL A N 1
ATOM 665 C CA . VAL A 1 87 ? -18.131 -0.175 10.141 1.00 97.81 87 VAL A CA 1
ATOM 666 C C . VAL A 1 87 ? -16.929 0.227 9.299 1.00 97.81 87 VAL A C 1
ATOM 668 O O . VAL A 1 87 ? -15.836 -0.303 9.475 1.00 97.81 87 VAL A O 1
ATOM 671 N N . THR A 1 88 ? -17.118 1.229 8.445 1.00 98.44 88 THR A N 1
ATOM 672 C CA . THR A 1 88 ? -16.027 1.903 7.735 1.00 98.44 88 THR A CA 1
ATOM 673 C C . THR A 1 88 ? -15.654 3.195 8.463 1.00 98.44 88 THR A C 1
ATOM 675 O O . THR A 1 88 ? -16.524 3.940 8.920 1.00 98.44 88 THR A O 1
ATOM 678 N N . LYS A 1 89 ? -14.354 3.457 8.579 1.00 98.56 89 LYS A N 1
ATOM 679 C CA . LYS A 1 89 ? -13.751 4.624 9.226 1.00 98.56 89 LYS A CA 1
ATOM 680 C C . LYS A 1 89 ? -12.792 5.317 8.272 1.00 98.56 89 LYS A C 1
ATOM 682 O O . LYS A 1 89 ? -12.086 4.665 7.509 1.00 98.56 89 LYS A O 1
ATOM 687 N N . THR A 1 90 ? -12.726 6.637 8.350 1.00 98.31 90 THR A N 1
ATOM 688 C CA . THR A 1 90 ? -11.630 7.404 7.744 1.00 98.31 90 THR A CA 1
ATOM 689 C C . THR A 1 90 ? -10.296 7.061 8.411 1.00 98.31 90 THR A C 1
ATOM 691 O O . THR A 1 90 ? -10.268 6.495 9.506 1.00 98.31 90 THR A O 1
ATOM 694 N N . TYR A 1 91 ? -9.179 7.441 7.787 1.00 97.50 91 TYR A N 1
ATOM 695 C CA . TYR A 1 91 ? -7.847 7.252 8.371 1.00 97.50 91 TYR A CA 1
ATOM 696 C C . TYR A 1 91 ? -7.750 7.778 9.815 1.00 97.50 91 TYR A C 1
ATOM 698 O O . TYR A 1 91 ? -7.342 7.052 10.719 1.00 97.50 91 TYR A O 1
ATOM 706 N N . SER A 1 92 ? -8.189 9.015 10.070 1.00 97.31 92 SER A N 1
ATOM 707 C CA . SER A 1 92 ? -8.115 9.621 11.408 1.00 97.31 92 SER A CA 1
ATOM 708 C C . SER A 1 92 ? -9.007 8.911 12.430 1.00 97.31 92 SER A C 1
ATOM 710 O O . SER A 1 92 ? -8.595 8.704 13.571 1.00 97.31 92 SER A O 1
ATOM 712 N N . GLU A 1 93 ? -10.206 8.485 12.036 1.00 98.44 93 GLU A N 1
ATOM 713 C CA . GLU A 1 93 ? -11.105 7.721 12.904 1.00 98.44 93 GLU A CA 1
ATOM 714 C C . GLU A 1 93 ? -10.567 6.322 13.209 1.00 98.44 93 GLU A C 1
ATOM 716 O O . GLU 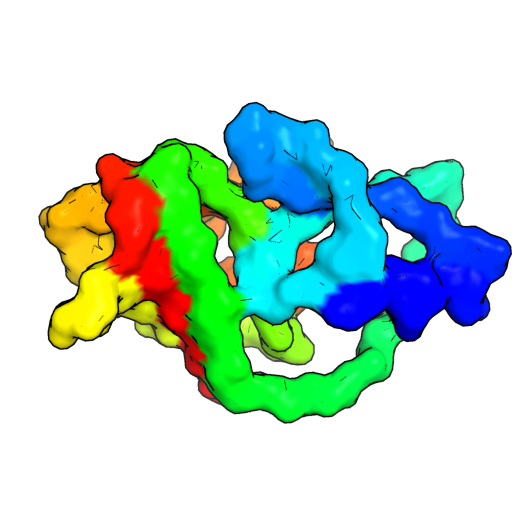A 1 93 ? -10.756 5.838 14.324 1.00 98.44 93 GLU A O 1
ATOM 721 N N . ALA A 1 94 ? -9.903 5.672 12.250 1.00 98.12 94 ALA A N 1
ATOM 722 C CA . ALA A 1 94 ? -9.282 4.363 12.434 1.00 98.12 94 ALA A CA 1
ATOM 723 C C . ALA A 1 94 ? -8.089 4.438 13.402 1.00 98.12 94 ALA A C 1
ATOM 725 O O . ALA A 1 94 ? -7.949 3.571 14.266 1.00 98.12 94 ALA A O 1
ATOM 726 N N . VAL A 1 95 ? -7.291 5.510 13.331 1.00 97.69 95 VAL A N 1
ATOM 727 C CA . VAL A 1 95 ? -6.234 5.805 14.314 1.00 97.69 95 VAL A CA 1
ATOM 728 C C . VAL A 1 95 ? -6.831 6.014 15.708 1.00 97.69 95 VAL A C 1
ATOM 730 O O . VAL A 1 95 ? -6.398 5.380 16.667 1.00 97.69 95 VAL A O 1
ATOM 733 N N . VAL A 1 96 ? -7.868 6.852 15.837 1.00 98.06 96 VAL A N 1
ATOM 734 C CA . VAL A 1 96 ? -8.543 7.107 17.128 1.00 98.06 96 VAL A CA 1
ATOM 735 C C . VAL A 1 96 ? -9.185 5.838 17.697 1.00 98.06 96 VAL A C 1
ATOM 737 O O . VAL A 1 96 ? -9.174 5.631 18.909 1.00 98.06 96 VAL A O 1
ATOM 740 N N . ALA A 1 97 ? -9.729 4.977 16.836 1.00 97.31 97 ALA A N 1
ATOM 741 C CA . ALA A 1 97 ? -10.305 3.694 17.223 1.00 97.31 97 ALA A CA 1
ATOM 742 C C . ALA A 1 97 ? -9.251 2.630 17.575 1.00 97.31 97 ALA A C 1
ATOM 744 O O . ALA A 1 97 ? -9.624 1.546 18.023 1.00 97.31 97 ALA A O 1
ATOM 745 N N . GLY A 1 98 ? -7.960 2.912 17.373 1.00 97.50 98 GLY A N 1
ATOM 746 C CA . GLY A 1 98 ? -6.882 1.959 17.615 1.00 97.50 98 GLY A CA 1
ATOM 747 C C . GLY A 1 98 ? -6.894 0.779 16.644 1.00 97.50 98 GLY A C 1
ATOM 748 O O . GLY A 1 98 ? -6.514 -0.321 17.027 1.00 97.50 98 GLY A O 1
ATOM 749 N N . TRP A 1 99 ? -7.347 0.975 15.403 1.00 98.12 99 TRP A N 1
ATOM 750 C CA . TRP A 1 99 ? -7.290 -0.053 14.354 1.00 98.12 99 TRP A CA 1
ATOM 751 C C . TRP A 1 99 ? -5.925 -0.086 13.666 1.00 98.12 99 TRP A C 1
ATOM 753 O O . TRP A 1 99 ? -5.421 -1.151 13.302 1.00 98.12 99 TRP A O 1
ATOM 763 N N . ILE A 1 100 ? -5.322 1.090 13.508 1.00 98.25 100 ILE A N 1
ATOM 764 C CA . ILE A 1 100 ? -4.042 1.303 12.834 1.00 98.25 100 ILE A CA 1
ATOM 765 C C . ILE A 1 100 ? -3.172 2.293 13.605 1.00 98.25 100 ILE A C 1
ATOM 767 O O . ILE A 1 100 ? -3.680 3.102 14.388 1.00 98.25 100 ILE A O 1
ATOM 771 N N . GLY A 1 101 ? -1.865 2.237 13.356 1.00 97.75 101 GLY A N 1
ATOM 772 C CA . GLY A 1 101 ? -0.917 3.242 13.821 1.00 97.75 101 GLY A CA 1
ATOM 773 C C . GLY A 1 101 ? -1.142 4.606 13.149 1.00 97.75 101 GLY A C 1
ATOM 774 O O . GLY A 1 101 ? -1.692 4.670 12.048 1.00 97.75 101 GLY A O 1
ATOM 775 N N . PRO A 1 102 ? -0.735 5.714 13.797 1.00 96.12 102 PRO A N 1
ATOM 776 C CA . PRO A 1 102 ? -0.887 7.054 13.230 1.00 96.12 102 PRO A CA 1
ATOM 777 C C . PRO A 1 102 ? 0.060 7.303 12.052 1.00 96.12 102 PRO A C 1
ATOM 779 O O . PRO A 1 102 ? -0.277 8.062 11.144 1.00 96.12 102 PRO A O 1
ATOM 782 N N . ASP A 1 103 ? 1.229 6.665 12.074 1.00 96.25 103 ASP A N 1
ATOM 783 C CA . ASP A 1 103 ? 2.306 6.917 11.132 1.00 96.25 103 ASP A CA 1
ATOM 784 C C . ASP A 1 103 ? 2.229 5.984 9.923 1.00 96.25 103 ASP A C 1
ATOM 786 O O . ASP A 1 103 ? 2.066 4.768 10.045 1.00 96.25 103 ASP A O 1
ATOM 790 N N . LEU A 1 104 ? 2.419 6.579 8.752 1.00 97.44 104 LEU A N 1
ATOM 791 C CA . LEU A 1 104 ? 2.650 5.888 7.496 1.00 97.44 104 LEU A CA 1
ATOM 792 C C . LEU A 1 104 ? 4.098 6.154 7.082 1.00 97.44 104 LEU A C 1
ATOM 794 O O . LEU A 1 104 ? 4.519 7.310 7.047 1.00 97.44 104 LEU A O 1
ATOM 798 N N . PHE A 1 105 ? 4.863 5.112 6.754 1.00 98.12 105 PHE A N 1
ATOM 799 C CA . PHE A 1 105 ? 6.273 5.276 6.389 1.00 98.12 105 PHE A CA 1
ATOM 800 C C . PHE A 1 105 ? 6.535 4.943 4.924 1.00 98.12 105 PHE A C 1
ATOM 802 O O . PHE A 1 105 ? 6.415 3.790 4.516 1.00 98.12 105 PHE A O 1
ATOM 809 N N . GLY A 1 106 ? 6.943 5.939 4.141 1.00 97.25 106 GLY A N 1
ATOM 810 C CA . GLY A 1 106 ? 7.488 5.746 2.798 1.00 97.25 106 GLY A CA 1
ATOM 811 C C . GLY A 1 106 ? 8.989 5.458 2.841 1.00 97.25 106 GLY A C 1
ATOM 812 O O . GLY A 1 106 ? 9.668 5.776 3.820 1.00 97.25 106 GLY A O 1
ATOM 813 N N . TYR A 1 107 ? 9.526 4.870 1.776 1.00 94.75 107 TYR A N 1
ATOM 814 C CA . TYR A 1 107 ? 10.964 4.645 1.634 1.00 94.75 107 TYR A CA 1
ATOM 815 C C . TYR A 1 107 ? 11.603 5.628 0.656 1.00 94.75 107 TYR A C 1
ATOM 817 O O . TYR A 1 107 ? 11.077 5.895 -0.422 1.00 94.75 107 TYR A O 1
ATOM 825 N N . GLN A 1 108 ? 12.785 6.111 1.021 1.00 92.81 108 GLN A N 1
ATOM 826 C CA . GLN A 1 108 ? 13.711 6.825 0.154 1.00 92.81 108 GLN A CA 1
ATOM 827 C C . GLN A 1 108 ? 15.104 6.188 0.271 1.00 92.81 108 GLN A C 1
ATOM 829 O O . GLN A 1 108 ? 15.390 5.522 1.267 1.00 92.81 108 GLN A O 1
ATOM 834 N N . PRO A 1 109 ? 16.027 6.425 -0.681 1.00 90.00 109 PRO A N 1
ATOM 835 C CA . PRO A 1 109 ? 17.393 5.901 -0.588 1.00 90.00 109 PRO A CA 1
ATOM 836 C C . PRO A 1 109 ? 18.135 6.285 0.707 1.00 90.00 109 PRO A C 1
ATOM 838 O O . PRO A 1 109 ? 19.035 5.573 1.143 1.00 90.00 109 PRO A O 1
ATOM 841 N N . SER A 1 110 ? 17.754 7.400 1.338 1.00 93.88 110 SER A N 1
ATOM 842 C CA . SER A 1 110 ? 18.281 7.869 2.627 1.00 93.88 110 SER A CA 1
ATOM 843 C C . SER A 1 110 ? 17.658 7.185 3.853 1.00 93.88 110 SER A C 1
ATOM 845 O O . SER A 1 110 ? 18.163 7.369 4.960 1.00 93.88 110 SER A O 1
ATOM 847 N N . GLY A 1 111 ? 16.589 6.404 3.681 1.00 94.88 111 GLY A N 1
ATOM 848 C CA . GLY A 1 111 ? 15.878 5.701 4.745 1.00 94.88 111 GLY A CA 1
ATOM 849 C C . GLY A 1 111 ? 14.362 5.886 4.689 1.00 94.88 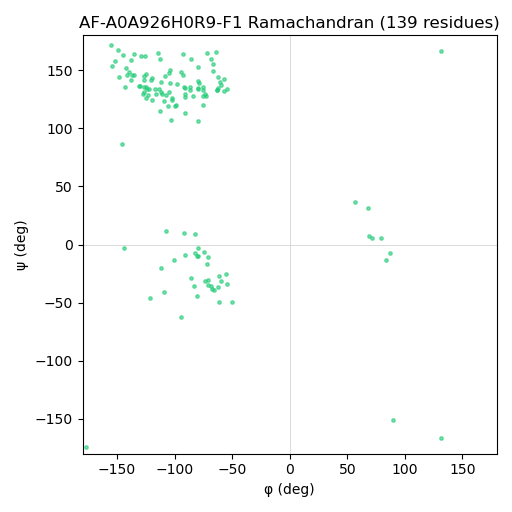111 GLY A C 1
ATOM 850 O O . GLY A 1 111 ? 13.795 6.341 3.697 1.00 94.88 111 GLY A O 1
ATOM 851 N N . TYR A 1 112 ? 13.699 5.510 5.781 1.00 96.56 112 TYR A N 1
ATOM 852 C CA . TYR A 1 112 ? 12.256 5.683 5.924 1.00 96.56 112 TYR A CA 1
ATOM 853 C C . TYR A 1 112 ? 11.899 7.119 6.301 1.00 96.56 112 TYR A C 1
ATOM 855 O O . TYR A 1 112 ? 12.566 7.739 7.131 1.00 96.56 112 TYR A O 1
ATOM 863 N N . ILE A 1 113 ? 10.815 7.615 5.714 1.00 96.56 113 ILE A N 1
ATOM 864 C CA . ILE A 1 113 ? 10.242 8.930 5.987 1.00 96.56 113 ILE A CA 1
ATOM 865 C C . ILE A 1 113 ? 8.775 8.792 6.376 1.00 96.56 113 ILE A C 1
ATOM 867 O O . ILE A 1 113 ? 8.077 7.920 5.865 1.00 96.56 113 ILE A O 1
ATOM 871 N N . SER A 1 114 ? 8.299 9.662 7.261 1.00 96.38 114 SER A N 1
ATOM 872 C CA . SER A 1 114 ? 6.868 9.759 7.548 1.00 96.38 114 SER A CA 1
ATOM 873 C C . SER A 1 114 ? 6.149 10.439 6.383 1.00 96.38 114 SER A C 1
ATOM 875 O O . SER A 1 114 ? 6.547 11.520 5.952 1.00 96.38 114 SER A O 1
ATOM 877 N N . GLU A 1 115 ? 5.075 9.820 5.909 1.00 95.19 115 GLU A N 1
ATOM 878 C CA . GLU A 1 115 ? 4.157 10.353 4.909 1.00 95.19 115 GLU A CA 1
ATOM 879 C C . GLU A 1 115 ? 2.804 10.636 5.569 1.00 95.19 115 GLU A C 1
ATOM 881 O O . GLU A 1 115 ? 2.336 9.879 6.414 1.00 95.19 115 GLU A O 1
ATOM 886 N N . SER A 1 116 ? 2.165 11.742 5.203 1.00 94.00 116 SER A N 1
ATOM 887 C CA . SER A 1 116 ? 0.827 12.092 5.713 1.00 94.00 116 SER A CA 1
ATOM 888 C C . SER A 1 116 ? -0.068 12.777 4.679 1.00 94.00 116 SER A C 1
ATOM 890 O O . SER A 1 116 ? -1.232 13.055 4.956 1.00 94.00 116 SER A O 1
ATOM 892 N N . SER A 1 117 ? 0.459 13.042 3.485 1.00 96.00 117 SER A N 1
ATOM 893 C CA . SER A 1 117 ? -0.220 13.750 2.409 1.00 96.00 117 SER A CA 1
ATOM 894 C C . SER A 1 117 ? -0.893 12.785 1.435 1.00 96.00 117 SER A C 1
ATOM 896 O O . SER A 1 117 ? -2.121 12.787 1.323 1.00 96.00 117 SER A O 1
ATOM 898 N N . ALA A 1 118 ? -0.119 11.934 0.762 1.00 97.25 118 ALA A N 1
ATOM 899 C CA . ALA A 1 118 ? -0.614 11.040 -0.276 1.00 97.25 118 ALA A CA 1
ATOM 900 C C . ALA A 1 118 ? 0.257 9.788 -0.439 1.00 97.25 118 ALA A C 1
ATOM 902 O O . ALA A 1 118 ? 1.463 9.812 -0.197 1.00 97.25 118 ALA A O 1
ATOM 903 N N . LEU A 1 119 ? -0.356 8.707 -0.923 1.00 97.88 119 LEU A N 1
ATOM 904 C CA . LEU A 1 119 ? 0.367 7.598 -1.528 1.00 97.88 119 LEU A CA 1
ATOM 905 C C . LEU A 1 119 ? 0.715 7.998 -2.961 1.00 97.88 119 LEU A C 1
ATOM 907 O O . LEU A 1 119 ? -0.161 8.045 -3.826 1.00 97.88 119 LEU A O 1
ATOM 911 N N . ALA A 1 120 ? 1.980 8.304 -3.212 1.00 96.94 120 ALA A N 1
ATOM 912 C CA . ALA A 1 120 ? 2.465 8.615 -4.544 1.00 96.94 120 ALA A CA 1
ATOM 913 C C . ALA A 1 120 ? 2.391 7.380 -5.450 1.00 96.94 120 ALA A C 1
ATOM 915 O O . ALA A 1 120 ? 2.526 6.240 -4.985 1.00 96.94 120 ALA A O 1
ATOM 916 N N . VAL A 1 121 ? 2.181 7.599 -6.748 1.00 93.44 121 VAL A N 1
ATOM 917 C CA . VAL A 1 121 ? 2.287 6.515 -7.737 1.00 93.44 121 VAL A CA 1
ATOM 918 C C . VAL A 1 121 ? 3.687 5.892 -7.647 1.00 93.44 121 VAL A C 1
ATOM 920 O O . VAL A 1 121 ? 4.670 6.600 -7.439 1.00 93.44 121 VAL A O 1
ATOM 923 N N . TRP A 1 122 ? 3.772 4.568 -7.803 1.00 89.00 122 TRP A N 1
ATOM 924 C CA . TRP A 1 122 ? 5.024 3.792 -7.786 1.00 89.00 122 TRP A CA 1
ATOM 925 C C . TRP A 1 122 ? 5.751 3.682 -6.443 1.00 89.00 122 TRP A C 1
ATOM 927 O O . TRP A 1 122 ? 6.827 3.087 -6.389 1.00 89.00 122 TRP A O 1
ATOM 937 N N . ASN A 1 123 ? 5.150 4.157 -5.352 1.00 93.88 123 ASN A N 1
ATOM 938 C CA . ASN A 1 123 ? 5.728 4.030 -4.018 1.00 93.88 123 ASN A CA 1
ATOM 939 C C . ASN A 1 123 ? 5.034 2.951 -3.174 1.00 93.88 123 ASN A C 1
ATOM 941 O O . ASN A 1 123 ? 3.824 2.723 -3.266 1.00 93.88 123 ASN A O 1
ATOM 945 N N . GLY A 1 124 ? 5.830 2.310 -2.315 1.00 95.69 124 GLY A N 1
ATOM 946 C CA . GLY A 1 124 ? 5.368 1.431 -1.244 1.00 95.69 124 GLY A CA 1
ATOM 947 C C . GLY A 1 124 ? 5.450 2.119 0.118 1.00 95.69 124 GLY A C 1
ATOM 948 O O . GLY A 1 124 ? 6.320 2.964 0.347 1.00 95.69 124 GLY A O 1
ATOM 949 N N . TYR A 1 125 ? 4.554 1.736 1.024 1.00 98.06 125 TYR A N 1
ATOM 950 C CA . TYR A 1 125 ? 4.412 2.342 2.342 1.00 98.06 125 TYR A CA 1
ATOM 951 C C . TYR A 1 125 ? 4.201 1.291 3.426 1.00 98.06 125 TYR A C 1
ATOM 953 O O . TYR A 1 125 ? 3.473 0.320 3.234 1.00 98.06 125 TYR A O 1
ATOM 961 N N . TRP A 1 126 ? 4.799 1.509 4.589 1.00 98.19 126 TRP A N 1
ATOM 962 C CA . TRP A 1 126 ? 4.545 0.715 5.780 1.00 98.19 126 TRP A CA 1
ATOM 963 C C . TRP A 1 126 ? 3.431 1.328 6.610 1.00 98.19 126 TRP A C 1
ATOM 965 O O . TRP A 1 126 ? 3.512 2.494 6.997 1.00 98.19 126 TRP A O 1
ATOM 975 N N . LEU A 1 127 ? 2.435 0.505 6.923 1.00 98.12 127 LEU A N 1
ATOM 976 C CA . LEU A 1 127 ? 1.332 0.833 7.815 1.00 98.12 127 LEU A CA 1
ATOM 977 C C . LEU A 1 127 ? 1.209 -0.246 8.891 1.00 98.12 127 LEU A C 1
ATOM 979 O O . LEU A 1 127 ? 1.153 -1.439 8.583 1.00 98.12 127 LEU A O 1
ATOM 983 N N . GLU A 1 128 ? 1.151 0.164 10.152 1.00 97.88 128 GLU A N 1
ATOM 984 C CA . GLU A 1 128 ? 0.885 -0.751 11.258 1.00 97.88 128 GLU A CA 1
ATOM 985 C C . GLU A 1 128 ? -0.622 -0.910 11.462 1.00 97.88 128 GLU A C 1
ATOM 987 O O . GLU A 1 128 ? -1.356 0.074 11.532 1.00 97.88 128 GLU A O 1
ATOM 992 N N . SER A 1 129 ? -1.083 -2.150 11.602 1.00 97.81 129 SER A N 1
ATOM 993 C CA . SER A 1 129 ? -2.424 -2.456 12.087 1.00 97.81 129 SER A CA 1
ATOM 994 C C . SER A 1 129 ? -2.347 -3.122 13.453 1.00 97.81 129 SER A C 1
ATOM 996 O O . SER A 1 129 ? -1.602 -4.079 13.652 1.00 97.81 129 SER A O 1
ATOM 998 N N . PHE A 1 130 ? -3.134 -2.645 14.412 1.00 97.25 130 PHE A N 1
ATOM 999 C CA . PHE A 1 130 ? -3.142 -3.204 15.765 1.00 97.25 130 PHE A CA 1
ATOM 1000 C C . PHE A 1 130 ? -4.016 -4.457 15.888 1.00 97.25 130 PHE A C 1
ATOM 1002 O O . PHE A 1 130 ? -4.039 -5.100 16.937 1.00 97.25 130 PHE A O 1
ATOM 1009 N N . SER A 1 131 ? -4.765 -4.818 14.844 1.00 89.69 131 SER A N 1
ATOM 1010 C CA . SER A 1 131 ? -5.666 -5.972 14.835 1.00 89.69 131 SER A CA 1
ATOM 1011 C C . SER A 1 131 ? -5.762 -6.578 13.439 1.00 89.69 131 SER A C 1
ATOM 1013 O O . SER A 1 131 ? -5.743 -5.868 12.443 1.00 89.69 131 SER A O 1
ATOM 1015 N N . ALA A 1 132 ? -5.883 -7.902 13.359 1.00 89.88 132 ALA A N 1
ATOM 1016 C CA . ALA A 1 132 ? -6.228 -8.558 12.100 1.00 89.88 132 ALA A CA 1
ATOM 1017 C C . ALA A 1 132 ? -7.702 -8.295 11.736 1.00 89.88 132 ALA A C 1
ATOM 1019 O O . ALA A 1 132 ? -8.493 -7.898 12.593 1.00 89.88 132 ALA A O 1
ATOM 1020 N N . GLY A 1 133 ? -8.073 -8.552 10.480 1.00 92.38 133 GLY A N 1
ATOM 1021 C CA . GLY A 1 133 ? -9.451 -8.395 10.001 1.00 92.38 133 GLY A CA 1
ATOM 1022 C C . GLY A 1 133 ? -9.850 -6.953 9.679 1.00 92.38 133 GLY A C 1
ATOM 1023 O O . GLY A 1 133 ? -11.004 -6.704 9.342 1.00 92.38 133 GLY A O 1
ATOM 1024 N N . ILE A 1 134 ? -8.908 -6.007 9.747 1.00 98.06 134 ILE A N 1
ATOM 1025 C CA . ILE A 1 134 ? -9.096 -4.661 9.204 1.00 98.06 134 ILE A CA 1
ATOM 1026 C C . ILE A 1 134 ? -8.758 -4.688 7.717 1.00 98.06 134 ILE A C 1
ATOM 1028 O O . ILE A 1 134 ? -7.678 -5.117 7.322 1.00 98.06 134 ILE A O 1
ATOM 1032 N N . THR A 1 135 ? -9.666 -4.199 6.885 1.00 98.44 135 THR A N 1
ATOM 1033 C CA . THR A 1 135 ? -9.458 -4.025 5.447 1.00 98.44 135 THR A CA 1
ATOM 1034 C C . THR A 1 135 ? -9.186 -2.559 5.156 1.00 98.44 135 THR A C 1
ATOM 1036 O O . THR A 1 135 ? -9.992 -1.709 5.522 1.00 98.44 135 THR A O 1
ATOM 1039 N N . ILE A 1 136 ? -8.065 -2.256 4.502 1.00 98.56 136 ILE A N 1
ATOM 1040 C CA . ILE A 1 136 ? -7.828 -0.938 3.905 1.00 98.56 136 ILE A CA 1
ATOM 1041 C C . ILE A 1 136 ? -8.566 -0.863 2.565 1.00 98.56 136 ILE A C 1
ATOM 1043 O O . ILE A 1 136 ? -8.505 -1.793 1.756 1.00 98.56 136 ILE A O 1
ATOM 1047 N N . GLU A 1 137 ? -9.272 0.238 2.339 1.00 98.50 137 GLU A N 1
ATOM 1048 C CA . GLU A 1 137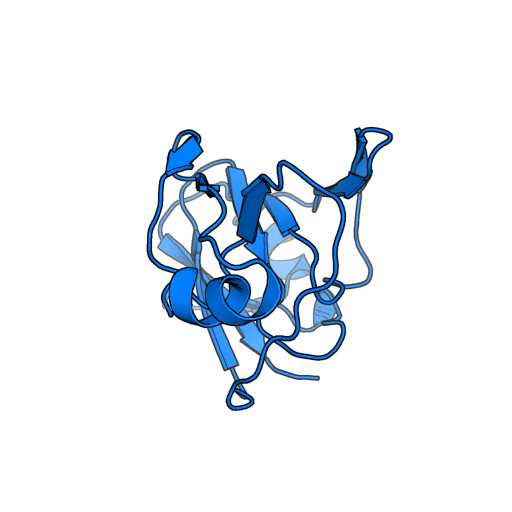 ? -10.111 0.485 1.171 1.00 98.50 137 GLU A CA 1
ATOM 1049 C C . GLU A 1 137 ? -9.651 1.768 0.467 1.00 98.50 137 GLU A C 1
ATOM 1051 O O . GLU A 1 137 ? -9.498 2.829 1.083 1.00 98.50 137 GLU A O 1
ATOM 1056 N N . TYR A 1 138 ? -9.434 1.656 -0.842 1.00 98.12 138 TYR A N 1
ATOM 1057 C CA . TYR A 1 138 ? -8.933 2.718 -1.705 1.00 98.12 138 TYR A CA 1
ATOM 1058 C C . TYR A 1 138 ? -10.013 3.126 -2.705 1.00 98.12 138 TYR A C 1
ATOM 1060 O O . TYR A 1 138 ? -10.597 2.269 -3.374 1.00 98.12 138 TYR A O 1
ATOM 1068 N N . VAL A 1 139 ? -10.220 4.432 -2.867 1.00 97.06 139 VAL A N 1
ATOM 1069 C CA . VAL A 1 139 ? -11.103 5.012 -3.887 1.00 97.06 139 VAL A CA 1
ATOM 1070 C C . VAL A 1 139 ? -10.290 5.966 -4.747 1.00 97.06 139 VAL A C 1
ATOM 1072 O O . VAL A 1 139 ? -9.510 6.760 -4.222 1.00 97.06 139 VAL A O 1
ATOM 1075 N N . ARG A 1 140 ? -10.450 5.868 -6.069 1.00 95.75 140 ARG A N 1
ATOM 1076 C CA . ARG A 1 140 ? -9.736 6.728 -7.013 1.00 95.75 140 ARG A CA 1
ATOM 1077 C C . ARG A 1 140 ? -10.144 8.202 -6.802 1.00 95.75 140 ARG A C 1
ATOM 1079 O O . ARG A 1 140 ? -11.350 8.446 -6.708 1.00 95.75 140 ARG A O 1
ATOM 1086 N N . PRO A 1 141 ? -9.188 9.149 -6.741 1.00 93.81 141 PRO A N 1
ATOM 1087 C CA . PRO A 1 141 ? -9.471 10.585 -6.656 1.00 93.81 141 PRO A CA 1
ATOM 1088 C C . PRO A 1 141 ? -10.224 11.148 -7.870 1.00 93.81 141 PRO A C 1
ATOM 1090 O O . PRO A 1 141 ? -10.105 10.572 -8.982 1.00 93.81 141 PRO A O 1
#